Protein AF-A0AAV6B1T5-F1 (afdb_monomer)

Foldseek 3Di:
DDDDDPDDPVNVVVVVVVVVVVVPPDPPCVVPPPPPLVQWDQDPVGTDHPVQQWAEAEEDALDEDPVDPVPDPDDPDDPVVSCVVRVVVVVVCVVVRGRYYDHDHD

Mean predicted aligned error: 14.03 Å

Radius of gyration: 24.35 Å; Cα contacts (8 Å, |Δi|>4): 62; chains: 1; bounding box: 62×54×40 Å

Solvent-accessible surface area (backbone atoms only — not comparable to full-atom values): 7000 Å² total; per-residue (Å²): 142,81,86,80,81,83,77,49,72,68,57,54,54,54,56,53,55,61,61,54,64,78,62,64,85,56,70,67,73,66,79,55,71,72,70,77,61,78,83,45,42,81,49,101,93,46,75,39,57,63,84,71,41,61,48,57,48,81,75,41,68,88,72,84,71,90,80,39,80,92,69,54,89,61,86,88,66,59,68,65,61,50,46,68,64,46,48,61,56,56,50,51,39,44,76,72,61,36,63,40,69,34,76,62,68,130

pLDDT: mean 82.08, std 18.18, range [43.91, 98.44]

Structure (mmCIF, N/CA/C/O backbone):
data_AF-A0AAV6B1T5-F1
#
_entry.id   AF-A0AAV6B1T5-F1
#
loop_
_atom_site.group_PDB
_atom_site.id
_atom_site.type_symbol
_atom_site.label_atom_id
_atom_site.label_alt_id
_atom_site.label_comp_id
_atom_site.label_asym_id
_atom_site.label_entity_id
_atom_site.label_seq_id
_atom_site.pdbx_PDB_ins_code
_atom_site.Cartn_x
_atom_site.Cartn_y
_atom_site.Cartn_z
_atom_site.occupancy
_atom_site.B_iso_or_equiv
_atom_site.auth_seq_id
_atom_site.auth_comp_id
_atom_site.auth_asym_id
_atom_site.auth_atom_id
_atom_site.pdbx_PDB_model_num
ATOM 1 N N . MET A 1 1 ? 51.766 -35.353 10.716 1.00 43.91 1 MET A N 1
ATOM 2 C CA . MET A 1 1 ? 50.753 -35.164 11.784 1.00 43.91 1 MET A CA 1
ATOM 3 C C . MET A 1 1 ? 49.875 -34.019 11.291 1.00 43.91 1 MET A C 1
ATOM 5 O O . MET A 1 1 ? 50.424 -32.953 11.096 1.00 43.91 1 MET A O 1
ATOM 9 N N . SER A 1 2 ? 48.618 -34.143 10.872 1.00 48.31 2 SER A N 1
ATOM 10 C CA . SER A 1 2 ? 47.494 -35.018 11.212 1.00 48.31 2 SER A CA 1
ATOM 11 C C . SER A 1 2 ? 46.633 -35.214 9.946 1.00 48.31 2 SER A C 1
ATOM 13 O O . SER A 1 2 ? 46.392 -34.238 9.240 1.00 48.31 2 SER A O 1
ATOM 15 N N . ASN A 1 3 ? 46.190 -36.440 9.643 1.00 46.91 3 ASN A N 1
ATOM 16 C CA . ASN A 1 3 ? 45.178 -36.686 8.608 1.00 46.91 3 ASN A CA 1
ATOM 17 C C . ASN A 1 3 ? 43.801 -36.632 9.276 1.00 46.91 3 ASN A C 1
ATOM 19 O O . ASN A 1 3 ? 43.444 -37.539 10.028 1.00 46.91 3 ASN A O 1
ATOM 23 N N . SER A 1 4 ? 43.026 -35.582 9.008 1.00 59.22 4 SER A N 1
ATOM 24 C CA . SER A 1 4 ? 41.620 -35.529 9.408 1.00 59.22 4 SER A CA 1
ATOM 25 C C . SER A 1 4 ? 40.831 -36.632 8.685 1.00 59.22 4 SER A C 1
ATOM 27 O O . SER A 1 4 ? 40.978 -36.779 7.468 1.00 59.22 4 SER A O 1
ATOM 29 N N . PRO A 1 5 ? 39.985 -37.414 9.378 1.00 64.50 5 PRO A N 1
ATOM 30 C CA . PRO A 1 5 ? 39.177 -38.431 8.720 1.00 64.50 5 PRO A CA 1
ATOM 31 C C . PRO A 1 5 ? 38.118 -37.762 7.834 1.00 64.50 5 PRO A C 1
ATOM 33 O O . PRO A 1 5 ? 37.243 -37.046 8.321 1.00 64.50 5 PRO A O 1
ATOM 36 N N . MET A 1 6 ? 38.186 -38.004 6.521 1.00 67.75 6 MET A N 1
ATOM 37 C CA . MET A 1 6 ? 37.129 -37.628 5.579 1.00 67.75 6 MET A CA 1
ATOM 38 C C . MET A 1 6 ? 35.859 -38.422 5.900 1.00 67.75 6 MET A C 1
ATOM 40 O O . MET A 1 6 ? 35.728 -39.594 5.544 1.00 67.75 6 MET A O 1
ATOM 44 N N . ILE A 1 7 ? 34.900 -37.780 6.566 1.00 77.69 7 ILE A N 1
ATOM 45 C CA . ILE A 1 7 ? 33.559 -38.339 6.737 1.00 77.69 7 ILE A CA 1
ATOM 46 C C . ILE A 1 7 ? 32.876 -38.350 5.368 1.00 77.69 7 ILE A C 1
ATOM 48 O O . ILE A 1 7 ? 32.684 -37.309 4.740 1.00 77.69 7 ILE A O 1
ATOM 52 N N . SER A 1 8 ? 32.490 -39.535 4.893 1.00 79.44 8 SER A N 1
ATOM 53 C CA . SER A 1 8 ? 31.762 -39.650 3.629 1.00 79.44 8 SER A CA 1
ATOM 54 C C . SER A 1 8 ? 30.347 -39.072 3.761 1.00 79.44 8 SER A C 1
ATOM 56 O O . SER A 1 8 ? 29.684 -39.259 4.786 1.00 79.44 8 SER A O 1
ATOM 58 N N . ARG A 1 9 ? 29.836 -38.439 2.693 1.00 74.56 9 ARG A N 1
ATOM 59 C CA . ARG A 1 9 ? 28.446 -37.934 2.622 1.00 74.56 9 ARG A CA 1
ATOM 60 C C . ARG A 1 9 ? 27.417 -38.994 3.027 1.00 74.56 9 ARG A C 1
ATOM 62 O O . ARG A 1 9 ? 26.444 -38.691 3.707 1.00 74.56 9 ARG A O 1
ATOM 69 N N . ARG A 1 10 ? 27.658 -40.256 2.665 1.00 74.25 10 ARG A N 1
ATOM 70 C CA . ARG A 1 10 ? 26.794 -41.392 3.011 1.00 74.25 10 ARG A CA 1
ATOM 71 C C . ARG A 1 10 ? 26.765 -41.670 4.515 1.00 74.25 10 ARG A C 1
ATOM 73 O O . ARG A 1 10 ? 25.709 -41.992 5.052 1.00 74.25 10 ARG A O 1
ATOM 80 N N . THR A 1 11 ? 27.909 -41.547 5.184 1.00 76.56 11 THR A N 1
ATOM 81 C CA . THR A 1 11 ? 28.023 -41.717 6.638 1.00 76.56 11 THR A CA 1
ATOM 82 C C . THR A 1 11 ? 27.283 -40.597 7.356 1.00 76.56 11 THR A C 1
ATOM 84 O O . THR A 1 11 ? 26.482 -40.873 8.241 1.00 76.56 11 THR A O 1
ATOM 87 N N . PHE A 1 12 ? 27.466 -39.353 6.907 1.00 73.94 12 PHE A N 1
ATOM 88 C CA . PHE A 1 12 ? 26.759 -38.200 7.461 1.00 73.94 12 PHE A CA 1
ATOM 89 C C . PHE A 1 12 ? 25.236 -38.370 7.383 1.00 73.94 12 PHE A C 1
ATOM 91 O O . PHE A 1 12 ? 24.565 -38.247 8.406 1.00 73.94 12 PHE A O 1
ATOM 98 N N . LEU A 1 13 ? 24.709 -38.740 6.207 1.00 74.56 13 LEU A N 1
ATOM 99 C CA . LEU A 1 13 ? 23.270 -38.919 5.983 1.00 74.56 13 LEU A CA 1
ATOM 100 C C . LEU A 1 13 ? 22.661 -40.053 6.822 1.00 74.56 13 LEU A C 1
ATOM 102 O O . LEU A 1 13 ? 21.535 -39.920 7.297 1.00 74.56 13 LEU A O 1
ATOM 106 N N . ARG A 1 14 ? 23.387 -41.159 7.039 1.00 67.38 14 ARG A N 1
ATOM 107 C CA . ARG A 1 14 ? 22.918 -42.268 7.894 1.00 67.38 14 ARG A CA 1
ATOM 108 C C . ARG A 1 14 ? 22.890 -41.899 9.376 1.00 67.38 14 ARG A C 1
ATOM 110 O O . ARG A 1 14 ? 21.943 -42.248 10.072 1.00 67.38 14 ARG A O 1
ATOM 117 N N . THR A 1 15 ? 23.899 -41.179 9.857 1.00 64.94 15 THR A N 1
ATOM 118 C CA . THR A 1 15 ? 23.968 -40.792 11.272 1.00 64.94 15 THR A CA 1
ATOM 119 C C . THR A 1 15 ? 22.918 -39.734 11.621 1.00 64.94 15 THR A C 1
ATOM 121 O O . THR A 1 15 ? 22.289 -39.824 12.673 1.00 64.94 15 THR A O 1
ATOM 124 N N . THR A 1 16 ? 22.649 -38.774 10.726 1.00 60.16 16 THR A N 1
ATOM 125 C CA . THR A 1 16 ? 21.589 -37.769 10.951 1.00 60.16 16 THR A CA 1
ATOM 126 C C . THR A 1 16 ? 20.186 -38.371 10.910 1.00 60.16 16 THR A C 1
ATOM 128 O O . THR A 1 16 ? 19.337 -37.984 11.711 1.00 60.16 16 THR A O 1
ATOM 131 N N . SER A 1 17 ? 19.934 -39.356 10.044 1.00 59.19 17 SER A N 1
ATOM 132 C CA . SER A 1 17 ? 18.619 -40.011 9.969 1.00 59.19 17 SER A CA 1
ATOM 133 C C . SER A 1 17 ? 18.290 -40.864 11.204 1.00 59.19 17 SER A C 1
ATOM 135 O O . SER A 1 17 ? 17.125 -40.919 11.594 1.00 59.19 17 SER A O 1
ATOM 137 N N . MET A 1 18 ? 19.282 -41.447 11.891 1.00 56.50 18 MET A N 1
ATOM 138 C CA . MET A 1 18 ? 19.041 -42.167 13.154 1.00 56.50 18 MET A CA 1
ATOM 139 C C . MET A 1 18 ? 18.783 -41.238 14.355 1.00 56.50 18 MET A C 1
ATOM 141 O O . MET A 1 18 ? 17.984 -41.597 15.217 1.00 56.50 18 MET A O 1
ATOM 145 N N . MET A 1 19 ? 19.372 -40.033 14.410 1.00 54.00 19 MET A N 1
ATOM 146 C CA . MET A 1 19 ? 19.045 -39.054 15.468 1.00 54.00 19 MET A CA 1
ATOM 147 C C . MET A 1 19 ? 17.667 -38.404 15.287 1.00 54.00 19 MET A C 1
ATOM 149 O O . MET A 1 19 ? 17.028 -38.059 16.279 1.00 54.00 19 MET A O 1
ATOM 153 N N . ALA A 1 20 ? 17.177 -38.275 14.052 1.00 53.28 20 ALA A N 1
ATOM 154 C CA . ALA A 1 20 ? 15.841 -37.742 13.796 1.00 53.28 20 ALA A CA 1
ATOM 155 C C . ALA A 1 20 ? 14.725 -38.672 14.310 1.00 53.28 20 ALA A C 1
ATOM 157 O O . ALA A 1 20 ? 13.686 -38.184 14.740 1.00 53.28 20 ALA A O 1
ATOM 158 N N . GLY A 1 21 ? 14.948 -39.994 14.331 1.00 48.88 21 GLY A N 1
ATOM 159 C CA . GLY A 1 21 ? 13.952 -40.982 14.766 1.00 48.88 21 GLY A CA 1
ATOM 160 C C . GLY A 1 21 ? 13.596 -40.927 16.259 1.00 48.88 21 GLY A C 1
ATOM 161 O O . GLY A 1 21 ? 12.465 -41.232 16.626 1.00 48.88 21 GLY A O 1
ATOM 162 N N . ALA A 1 22 ? 14.515 -40.484 17.123 1.00 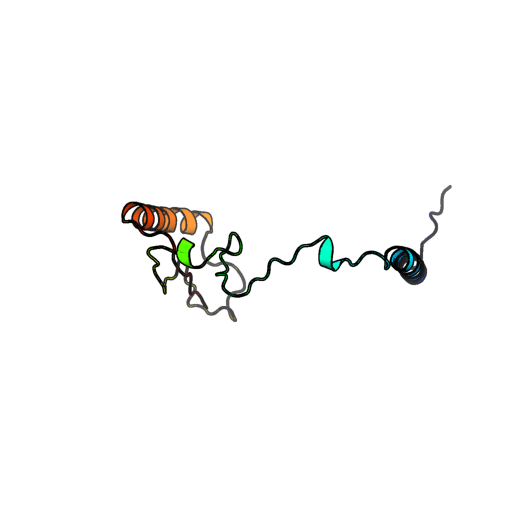49.62 22 ALA A N 1
ATOM 163 C CA . ALA A 1 22 ? 14.269 -40.380 18.567 1.00 49.62 22 ALA A CA 1
ATOM 164 C C . ALA A 1 22 ? 13.457 -39.129 18.967 1.00 49.62 22 ALA A C 1
ATOM 166 O O . ALA A 1 22 ? 12.942 -39.063 20.080 1.00 49.62 22 ALA A O 1
ATOM 167 N N . ALA A 1 23 ? 13.296 -38.157 18.062 1.00 48.94 23 ALA A N 1
ATOM 168 C CA . ALA A 1 23 ? 12.532 -36.927 18.295 1.00 48.94 23 ALA A CA 1
ATOM 169 C C . ALA A 1 23 ? 11.082 -36.982 17.759 1.00 48.94 23 ALA A C 1
ATOM 171 O O . ALA A 1 23 ? 10.380 -35.974 17.780 1.00 48.94 23 ALA A O 1
ATOM 172 N N . VAL A 1 24 ? 10.610 -38.143 17.283 1.00 51.59 24 VAL A N 1
ATOM 173 C CA . VAL A 1 24 ? 9.321 -38.286 16.564 1.00 51.59 24 VAL A CA 1
ATOM 174 C C . VAL A 1 24 ? 8.095 -38.407 17.489 1.00 51.59 24 VAL A C 1
ATOM 176 O O . VAL A 1 24 ? 6.964 -38.378 17.015 1.00 51.59 24 VAL A O 1
ATOM 179 N N . LEU A 1 25 ? 8.262 -38.490 18.814 1.00 52.91 25 LEU A N 1
ATOM 180 C CA . LEU A 1 25 ? 7.124 -38.661 19.738 1.00 52.91 25 LEU A CA 1
ATOM 181 C C . LEU A 1 25 ? 6.462 -37.359 20.219 1.00 52.91 25 LEU A C 1
ATOM 183 O O . LEU A 1 25 ? 5.417 -3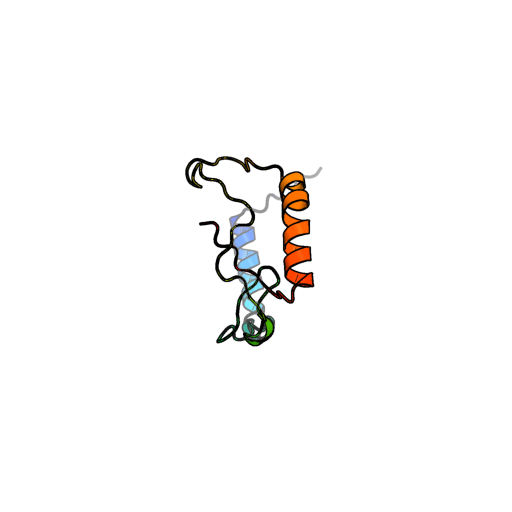7.417 20.865 1.00 52.91 25 LEU A O 1
ATOM 187 N N . ALA A 1 26 ? 7.003 -36.187 19.883 1.00 50.72 26 ALA A N 1
ATOM 188 C CA . ALA A 1 26 ? 6.280 -34.933 20.068 1.00 50.72 26 ALA A CA 1
ATOM 189 C C . ALA A 1 26 ? 5.514 -34.604 18.777 1.00 50.72 26 ALA A C 1
ATOM 191 O O . ALA A 1 26 ? 6.121 -34.616 17.703 1.00 50.72 26 ALA A O 1
ATOM 192 N N . PRO A 1 27 ? 4.211 -34.270 18.827 1.00 47.47 27 PRO A N 1
ATOM 193 C CA . PRO A 1 27 ? 3.523 -33.746 17.660 1.00 47.47 27 PRO A CA 1
ATOM 194 C C . PRO A 1 27 ? 4.143 -32.381 17.344 1.00 47.47 27 PRO A C 1
ATOM 196 O O . PRO A 1 27 ? 3.783 -31.365 17.937 1.00 47.47 27 PRO A O 1
ATOM 199 N N . VAL A 1 28 ? 5.098 -32.360 16.413 1.00 52.16 28 VAL A N 1
ATOM 200 C CA . VAL A 1 28 ? 5.807 -31.153 15.951 1.00 52.16 28 VAL A CA 1
ATOM 201 C C . VAL A 1 28 ? 4.817 -30.063 15.513 1.00 52.16 28 VAL A C 1
ATOM 203 O O . VAL A 1 28 ? 5.089 -28.877 15.673 1.00 52.16 28 VAL A O 1
ATOM 206 N N . GLY A 1 29 ? 3.614 -30.456 15.079 1.00 48.56 29 GLY A N 1
ATOM 207 C CA . GLY A 1 29 ? 2.522 -29.546 14.728 1.00 48.56 29 GLY A CA 1
ATOM 208 C C . GLY A 1 29 ? 1.941 -28.702 15.874 1.00 48.56 29 GLY A C 1
ATOM 209 O O . GLY A 1 29 ? 1.136 -27.823 15.595 1.00 48.56 29 GLY A O 1
ATOM 210 N N . ARG A 1 30 ? 2.311 -28.934 17.146 1.00 46.81 30 ARG A N 1
ATOM 211 C CA . ARG A 1 30 ? 1.902 -28.079 18.286 1.00 46.81 30 ARG A CA 1
ATOM 212 C C . ARG A 1 30 ? 2.968 -27.092 18.762 1.00 46.81 30 ARG A C 1
ATOM 214 O O . ARG A 1 30 ? 2.621 -26.165 19.483 1.00 46.81 30 ARG A O 1
ATOM 221 N N . LEU A 1 31 ? 4.237 -27.281 18.397 1.00 47.12 31 LEU A N 1
ATOM 222 C CA . LEU A 1 31 ? 5.320 -26.355 18.770 1.00 47.12 31 LEU A CA 1
ATOM 223 C C . LEU A 1 31 ? 5.349 -25.115 17.874 1.00 47.12 31 LEU A C 1
ATOM 225 O O . LEU A 1 31 ? 5.712 -24.034 18.323 1.00 47.12 31 LEU A O 1
ATOM 229 N N . PHE A 1 32 ? 4.894 -25.265 16.635 1.00 52.28 32 PHE A N 1
ATOM 230 C CA . PHE A 1 32 ? 4.620 -24.168 15.724 1.00 52.28 32 PHE A CA 1
ATOM 231 C C . PHE A 1 32 ? 3.112 -24.127 15.551 1.00 52.28 32 PHE A C 1
ATOM 233 O O . PHE A 1 32 ? 2.565 -24.839 14.712 1.00 52.28 32 PHE A O 1
ATOM 240 N N . GLY A 1 33 ? 2.432 -23.374 16.416 1.00 50.44 33 GLY A N 1
ATOM 241 C CA . GLY A 1 33 ? 1.017 -23.084 16.241 1.00 50.44 33 GLY A CA 1
ATOM 242 C C . GLY A 1 33 ? 0.833 -22.425 14.882 1.00 50.44 33 GLY A C 1
ATOM 243 O O . GLY A 1 33 ? 1.078 -21.234 14.731 1.00 50.44 33 GLY A O 1
ATOM 244 N N . ALA A 1 34 ? 0.463 -23.212 13.876 1.00 58.78 34 ALA A N 1
ATOM 245 C CA . ALA A 1 34 ? -0.098 -22.671 12.660 1.00 58.78 34 ALA A CA 1
ATOM 246 C C . ALA A 1 34 ? -1.436 -22.066 13.080 1.00 58.78 34 ALA A C 1
ATOM 248 O O . ALA A 1 34 ? -2.425 -22.787 13.234 1.00 58.78 34 ALA A O 1
ATOM 249 N N . ASP A 1 35 ? -1.442 -20.762 13.365 1.00 65.38 35 ASP A N 1
ATOM 250 C CA . ASP A 1 35 ? -2.685 -20.023 13.514 1.00 65.38 35 ASP A CA 1
ATOM 251 C C . ASP A 1 35 ? -3.563 -20.376 12.315 1.00 65.38 35 ASP A C 1
ATOM 253 O O . ASP A 1 35 ? -3.110 -20.339 11.167 1.00 65.38 35 ASP A O 1
ATOM 257 N N . LYS A 1 36 ? -4.813 -20.776 12.576 1.00 75.25 36 LYS A N 1
ATOM 258 C CA . LYS A 1 36 ? -5.784 -20.997 11.506 1.00 75.25 36 LYS A CA 1
ATOM 259 C C . LYS A 1 36 ? -5.889 -19.695 10.714 1.00 75.25 36 LYS A C 1
ATOM 261 O O . LYS A 1 36 ? -6.420 -18.705 11.213 1.00 75.25 36 LYS A O 1
ATOM 266 N N . LEU A 1 37 ? -5.357 -19.707 9.494 1.00 85.75 37 LEU A N 1
ATOM 267 C CA . LEU A 1 37 ? -5.393 -18.568 8.575 1.00 85.75 37 LEU A CA 1
ATOM 268 C C . LEU A 1 37 ? -6.797 -18.345 7.989 1.00 85.75 37 LEU A C 1
ATOM 270 O O . LEU A 1 37 ? -7.023 -17.341 7.317 1.00 85.75 37 LEU A O 1
ATOM 274 N N . ASP A 1 38 ? -7.739 -19.254 8.258 1.00 90.38 38 ASP A N 1
ATOM 275 C CA . ASP A 1 38 ? -9.133 -19.154 7.834 1.00 90.38 38 ASP A CA 1
ATOM 276 C C . ASP A 1 38 ? -9.735 -17.801 8.246 1.00 90.38 38 ASP A C 1
ATOM 278 O O . ASP A 1 38 ? -9.781 -17.442 9.425 1.00 90.38 38 ASP A O 1
ATOM 282 N N . GLY A 1 39 ? -10.193 -17.033 7.254 1.00 92.94 39 GLY A N 1
ATOM 283 C CA . GLY A 1 39 ? -10.802 -15.718 7.467 1.00 92.94 39 GLY A CA 1
ATOM 284 C C . GLY A 1 39 ? -9.826 -14.602 7.857 1.00 92.94 39 GLY A C 1
ATOM 285 O O . GLY A 1 39 ? -10.279 -13.547 8.294 1.00 92.94 39 GLY A O 1
ATOM 286 N N . LYS A 1 40 ? -8.507 -14.799 7.725 1.00 96.12 40 LYS A N 1
ATOM 287 C CA . LYS A 1 40 ? -7.488 -13.748 7.894 1.00 96.12 40 LYS A CA 1
ATOM 288 C C . LYS A 1 40 ? -7.082 -13.152 6.549 1.00 96.12 40 LYS A C 1
ATOM 290 O O . LYS A 1 40 ? -7.213 -13.782 5.504 1.00 96.12 40 LYS A O 1
ATOM 295 N N . ILE A 1 41 ? -6.540 -11.940 6.597 1.00 97.25 41 ILE A N 1
ATOM 296 C CA . ILE A 1 41 ? -5.980 -11.245 5.435 1.00 97.25 41 ILE A CA 1
ATOM 297 C C . ILE A 1 41 ? -4.470 -11.214 5.596 1.00 97.25 41 ILE A C 1
ATOM 299 O O . ILE A 1 41 ? -3.967 -10.771 6.626 1.00 97.25 41 ILE A O 1
ATOM 303 N N . MET A 1 42 ? -3.741 -11.726 4.608 1.00 97.25 42 MET A N 1
ATOM 304 C CA . MET A 1 42 ? -2.283 -11.741 4.650 1.00 97.25 42 MET A CA 1
ATOM 305 C C . MET A 1 42 ? -1.727 -10.384 4.218 1.00 97.25 42 MET A C 1
ATOM 307 O O . MET A 1 42 ? -2.080 -9.877 3.157 1.00 97.25 42 MET A O 1
ATOM 311 N N . THR A 1 43 ? -0.837 -9.816 5.027 1.00 97.62 43 THR A N 1
ATOM 312 C CA . THR A 1 43 ? -0.068 -8.609 4.694 1.00 97.62 43 THR A CA 1
ATOM 313 C C . THR A 1 43 ? 1.422 -8.936 4.655 1.00 97.62 43 THR A C 1
ATOM 315 O O . THR A 1 43 ? 1.844 -9.999 5.112 1.00 97.62 43 THR A O 1
ATOM 318 N N . VAL A 1 44 ? 2.252 -7.997 4.196 1.00 96.25 44 VAL A N 1
ATOM 319 C CA . VAL A 1 44 ? 3.720 -8.139 4.245 1.00 96.25 44 VAL A CA 1
ATOM 320 C C . VAL A 1 44 ? 4.281 -8.242 5.673 1.00 96.25 44 VAL A C 1
ATOM 322 O O . VAL A 1 44 ? 5.407 -8.694 5.853 1.00 96.25 44 VAL A O 1
ATOM 325 N N . LEU A 1 45 ? 3.501 -7.854 6.691 1.00 96.94 45 LEU A N 1
ATOM 326 C CA . LEU A 1 45 ? 3.849 -7.979 8.112 1.00 96.94 45 LEU A CA 1
ATOM 327 C C . LEU A 1 45 ? 3.179 -9.192 8.788 1.00 96.94 45 LEU A C 1
ATOM 329 O O . LEU A 1 45 ? 3.278 -9.343 10.004 1.00 96.94 45 LEU A O 1
ATOM 333 N N . GLY A 1 46 ? 2.501 -10.051 8.020 1.00 96.31 46 GLY A N 1
ATOM 334 C CA . GLY A 1 46 ? 1.788 -11.229 8.515 1.00 96.31 46 GLY A CA 1
ATOM 335 C C . GLY A 1 46 ? 0.257 -11.105 8.470 1.00 96.31 46 GLY A C 1
ATOM 336 O O . GLY A 1 46 ? -0.282 -10.125 7.939 1.00 96.31 46 GLY A O 1
ATOM 337 N N . PRO A 1 47 ? -0.463 -12.121 8.980 1.00 96.56 47 PRO A N 1
ATOM 338 C CA . PRO A 1 47 ? -1.917 -12.175 8.919 1.00 96.56 47 PRO A CA 1
ATOM 339 C C . PRO A 1 47 ? -2.569 -11.176 9.881 1.00 96.56 47 PRO A C 1
ATOM 341 O O . PRO A 1 47 ? -2.191 -11.061 11.045 1.00 96.56 47 PRO A O 1
ATOM 344 N N . ILE A 1 48 ? -3.621 -10.510 9.413 1.00 96.75 48 ILE A N 1
ATOM 345 C CA . ILE A 1 48 ? -4.474 -9.620 10.206 1.00 96.75 48 ILE A CA 1
ATOM 346 C C . ILE A 1 48 ? -5.927 -10.104 10.176 1.00 96.75 48 ILE A C 1
ATOM 348 O O . ILE A 1 48 ? -6.338 -10.856 9.290 1.00 96.75 48 ILE A O 1
ATOM 352 N N . ALA A 1 49 ? -6.724 -9.695 11.163 1.00 96.44 49 ALA A N 1
ATOM 353 C CA . ALA A 1 49 ? -8.173 -9.881 11.099 1.00 96.44 49 ALA A CA 1
ATOM 354 C C . ALA A 1 49 ? -8.790 -8.926 10.046 1.00 96.44 49 ALA A C 1
ATOM 356 O O . ALA A 1 49 ? -8.248 -7.836 9.856 1.00 96.44 49 ALA A O 1
ATOM 357 N N . PRO A 1 50 ? -9.888 -9.292 9.354 1.00 96.56 50 PRO A N 1
ATOM 358 C CA . PRO A 1 50 ? -10.448 -8.473 8.272 1.00 96.56 50 PRO A CA 1
ATOM 359 C C . PRO A 1 50 ? -10.847 -7.050 8.679 1.00 96.56 50 PRO A C 1
ATOM 361 O O . PRO A 1 50 ? -10.666 -6.112 7.910 1.00 96.56 50 PRO A O 1
ATOM 364 N N . ASP A 1 51 ? -11.319 -6.861 9.911 1.00 96.69 51 ASP A N 1
ATOM 365 C CA . ASP A 1 51 ? -11.668 -5.557 10.489 1.00 96.69 51 ASP A CA 1
ATOM 366 C C . ASP A 1 51 ? -10.458 -4.617 10.648 1.00 96.69 51 ASP A C 1
ATOM 368 O O . ASP A 1 51 ? -10.626 -3.407 10.789 1.00 96.69 51 ASP A O 1
ATOM 372 N N . LYS A 1 52 ? -9.228 -5.147 10.583 1.00 97.50 52 LYS A N 1
ATOM 373 C CA . LYS A 1 52 ? -7.987 -4.361 10.643 1.00 97.50 52 LYS A CA 1
ATOM 374 C C . LYS A 1 52 ? -7.576 -3.736 9.311 1.00 97.50 52 LYS A C 1
ATOM 376 O O . LYS A 1 52 ? -6.669 -2.907 9.323 1.00 97.50 52 LYS A O 1
ATOM 381 N N . LEU A 1 53 ? -8.216 -4.085 8.190 1.00 97.00 53 LEU A N 1
ATOM 382 C CA . LEU A 1 53 ? -7.934 -3.445 6.898 1.00 97.00 53 LEU A CA 1
ATOM 383 C C . LEU A 1 53 ? -8.267 -1.948 6.898 1.00 97.00 53 LEU A C 1
ATOM 385 O O . LEU A 1 53 ? -7.525 -1.168 6.304 1.00 97.00 53 LEU A O 1
ATOM 389 N N . GLY A 1 54 ? -9.361 -1.553 7.562 1.00 97.25 54 GLY A N 1
ATOM 390 C CA . GLY A 1 54 ? -9.867 -0.177 7.563 1.00 97.25 54 GLY A CA 1
ATOM 391 C C . GLY A 1 54 ? -10.190 0.354 6.158 1.00 97.25 54 GLY A C 1
ATOM 392 O O . GLY A 1 54 ? -10.492 -0.411 5.240 1.00 97.25 54 GLY A O 1
ATOM 393 N N . ILE A 1 55 ? -10.127 1.679 5.978 1.00 98.00 55 ILE A N 1
ATOM 394 C CA . ILE A 1 55 ? -10.241 2.299 4.648 1.00 98.00 55 ILE A CA 1
ATOM 395 C C . ILE A 1 55 ? -9.054 1.829 3.803 1.00 98.00 55 ILE A C 1
ATOM 397 O O . ILE A 1 55 ? -7.897 2.065 4.160 1.00 98.00 55 ILE A O 1
ATOM 401 N N . THR A 1 56 ? -9.360 1.145 2.702 1.00 9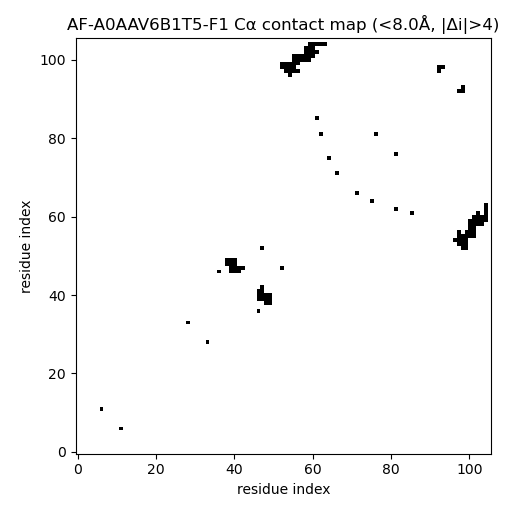8.31 56 THR A N 1
ATOM 402 C CA . THR A 1 56 ? -8.386 0.405 1.896 1.00 98.31 56 THR A CA 1
ATOM 403 C C . THR A 1 56 ? -8.407 0.890 0.453 1.00 98.31 56 THR A C 1
ATOM 405 O O . THR A 1 56 ? -9.471 0.912 -0.165 1.00 98.31 56 THR A O 1
ATOM 408 N N . LEU A 1 57 ? -7.240 1.214 -0.108 1.00 98.19 57 LEU A N 1
ATOM 409 C CA . LEU A 1 57 ? -7.085 1.333 -1.560 1.00 98.19 57 LEU A CA 1
ATOM 410 C C . LEU A 1 57 ? -6.886 -0.067 -2.150 1.00 98.19 57 LEU A C 1
ATOM 412 O O . LEU A 1 57 ? -5.871 -0.716 -1.909 1.00 98.19 57 LEU A O 1
ATOM 416 N N . THR A 1 58 ? -7.884 -0.578 -2.864 1.00 97.94 58 THR A N 1
ATOM 417 C CA . THR A 1 58 ? -7.954 -2.006 -3.217 1.00 97.94 58 THR A CA 1
ATOM 418 C C . THR A 1 58 ? -7.124 -2.407 -4.436 1.00 97.94 58 THR A C 1
ATOM 420 O O . THR A 1 58 ? -7.022 -3.600 -4.707 1.00 97.94 58 THR A O 1
ATOM 423 N N . HIS A 1 59 ? -6.584 -1.451 -5.197 1.00 97.94 59 HIS A N 1
ATOM 424 C CA . HIS A 1 59 ? -5.784 -1.729 -6.388 1.00 97.94 59 HIS A CA 1
ATOM 425 C C . HIS A 1 59 ? -4.814 -0.581 -6.664 1.00 97.94 59 HIS A C 1
ATOM 427 O O . HIS A 1 59 ? -5.186 0.407 -7.288 1.00 97.94 59 HIS A O 1
ATOM 433 N N . GLU A 1 60 ? -3.574 -0.721 -6.212 1.00 97.00 60 GLU A N 1
ATOM 434 C CA . GLU A 1 60 ? -2.528 0.280 -6.407 1.00 97.00 60 GLU A CA 1
ATOM 435 C C . GLU A 1 60 ? -1.232 -0.390 -6.858 1.00 97.00 60 GLU A C 1
ATOM 437 O O . GLU A 1 60 ? -1.024 -1.587 -6.655 1.00 97.00 60 GLU A O 1
ATOM 442 N N . HIS A 1 61 ? -0.325 0.397 -7.425 1.00 94.81 61 HIS A N 1
ATOM 443 C CA . HIS A 1 61 ? 1.016 -0.066 -7.760 1.00 94.81 61 HIS A CA 1
ATOM 444 C C . HIS A 1 61 ? 2.049 0.882 -7.163 1.00 94.81 61 HIS A C 1
ATOM 446 O O . HIS A 1 61 ? 2.051 2.075 -7.469 1.00 94.81 61 HIS A O 1
ATOM 452 N N . GLY A 1 62 ? 2.925 0.357 -6.303 1.00 92.25 62 GLY A N 1
ATOM 453 C CA . GLY A 1 62 ? 3.964 1.167 -5.662 1.00 92.25 62 GLY A CA 1
ATOM 454 C C . GLY A 1 62 ? 5.138 1.427 -6.601 1.00 92.25 62 GLY A C 1
ATOM 455 O O . GLY A 1 62 ? 5.629 2.548 -6.706 1.00 92.25 62 GLY A O 1
ATOM 456 N N . VAL A 1 63 ? 5.567 0.383 -7.309 1.00 90.62 63 VAL A N 1
ATOM 457 C CA . VAL A 1 63 ? 6.640 0.431 -8.305 1.00 90.62 63 VAL A CA 1
ATOM 458 C C . VAL A 1 63 ? 6.228 -0.457 -9.467 1.00 90.62 63 VAL A C 1
ATOM 460 O O . VAL A 1 63 ? 6.019 -1.648 -9.272 1.00 90.62 63 VAL A O 1
ATOM 463 N N . VAL A 1 64 ? 6.165 0.096 -10.679 1.00 89.00 64 VAL A N 1
ATOM 464 C CA . VAL A 1 64 ? 5.849 -0.686 -11.881 1.00 89.00 64 VAL A CA 1
ATOM 465 C C . VAL A 1 64 ? 7.055 -0.782 -12.797 1.00 89.00 64 VAL A C 1
ATOM 467 O O . VAL A 1 64 ? 7.766 0.192 -13.056 1.00 89.00 64 VAL A O 1
ATOM 470 N N . ASP A 1 65 ? 7.263 -1.981 -13.326 1.00 87.81 65 ASP A N 1
ATOM 471 C CA . ASP A 1 65 ? 8.218 -2.265 -14.380 1.00 87.81 65 ASP A CA 1
ATOM 472 C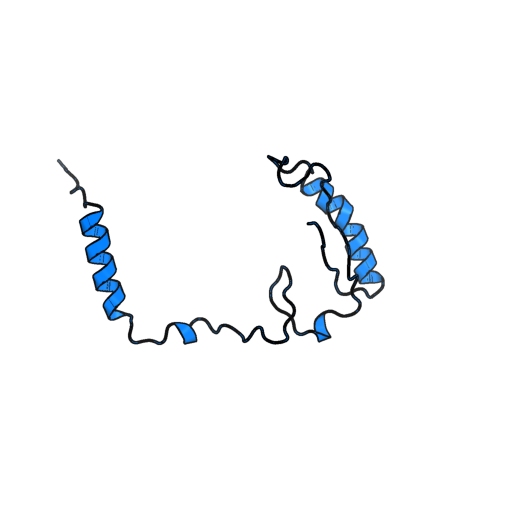 C . ASP A 1 65 ? 7.475 -2.854 -15.595 1.00 87.81 65 ASP A C 1
ATOM 474 O O . ASP A 1 65 ? 7.096 -4.021 -15.612 1.00 87.81 65 ASP A O 1
ATOM 478 N N . PHE A 1 66 ? 7.296 -2.047 -16.646 1.00 86.38 66 PHE A N 1
ATOM 479 C CA . PHE A 1 66 ? 6.615 -2.479 -17.876 1.00 86.38 66 PHE A CA 1
ATOM 480 C C . PHE A 1 66 ? 7.490 -3.292 -18.847 1.00 86.38 66 PHE A C 1
ATOM 482 O O . PHE A 1 66 ? 7.027 -3.647 -19.930 1.00 86.38 66 PHE A O 1
ATOM 489 N N . LEU A 1 67 ? 8.757 -3.578 -18.519 1.00 87.62 67 LEU A N 1
ATOM 490 C CA . LEU A 1 67 ? 9.609 -4.419 -19.370 1.00 87.62 67 LEU A CA 1
ATOM 491 C C . LEU A 1 67 ? 9.130 -5.877 -19.376 1.00 87.62 67 LEU A C 1
ATOM 493 O O . LEU A 1 67 ? 9.383 -6.579 -20.355 1.00 87.62 67 LEU A O 1
ATOM 497 N N . GLY A 1 68 ? 8.429 -6.291 -18.317 1.00 83.25 68 GLY A N 1
ATOM 498 C CA . GLY A 1 68 ? 7.994 -7.664 -18.089 1.00 83.25 68 GLY A CA 1
ATOM 499 C C . GLY A 1 68 ? 8.986 -8.435 -17.218 1.00 83.25 68 GLY A C 1
ATOM 500 O O . GLY A 1 68 ? 10.209 -8.336 -17.389 1.00 83.25 68 GLY A O 1
ATOM 501 N N . ALA A 1 69 ? 8.458 -9.210 -16.268 1.00 82.44 69 ALA A N 1
ATOM 502 C CA . ALA A 1 69 ? 9.255 -10.006 -15.335 1.00 82.44 69 ALA A CA 1
ATOM 503 C C . ALA A 1 69 ? 10.129 -11.051 -16.053 1.00 82.44 69 ALA A C 1
ATOM 505 O O . ALA A 1 69 ? 11.205 -11.399 -15.575 1.00 82.44 69 ALA A O 1
ATOM 506 N N . GLU A 1 70 ? 9.717 -11.506 -17.237 1.00 86.31 70 GLU A N 1
ATOM 507 C CA . GLU A 1 70 ? 10.446 -12.470 -18.059 1.00 86.31 70 GLU A CA 1
ATOM 508 C C . GLU A 1 70 ? 11.708 -11.888 -18.715 1.00 86.31 70 GLU A C 1
ATOM 510 O O . GLU A 1 70 ? 12.633 -12.627 -19.057 1.00 86.31 70 GLU A O 1
ATOM 515 N N . LYS A 1 71 ? 11.762 -10.562 -18.887 1.00 86.69 71 LYS A N 1
ATOM 516 C CA . LYS A 1 71 ? 12.894 -9.851 -19.507 1.00 86.69 71 LYS A CA 1
ATOM 517 C C . LYS A 1 71 ? 13.775 -9.143 -18.488 1.00 86.69 71 LYS A C 1
ATOM 519 O O . LYS A 1 71 ? 14.937 -8.849 -18.785 1.00 86.69 71 LYS A O 1
ATOM 524 N N . SER A 1 72 ? 13.242 -8.861 -17.304 1.00 84.81 72 SER A N 1
ATOM 525 C CA . SER A 1 72 ? 13.976 -8.178 -16.249 1.00 84.81 72 SER A CA 1
ATOM 526 C C . SER A 1 72 ? 14.998 -9.115 -15.598 1.00 84.81 72 SER A C 1
ATOM 528 O O . SER A 1 72 ? 14.650 -10.088 -14.938 1.00 84.81 72 SER A O 1
ATOM 530 N N . LYS A 1 73 ? 16.292 -8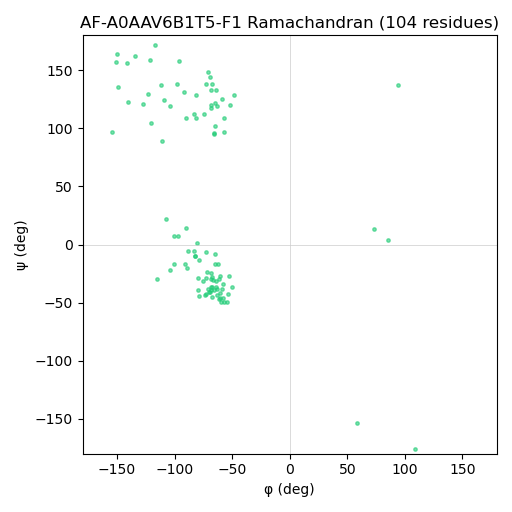.834 -15.796 1.0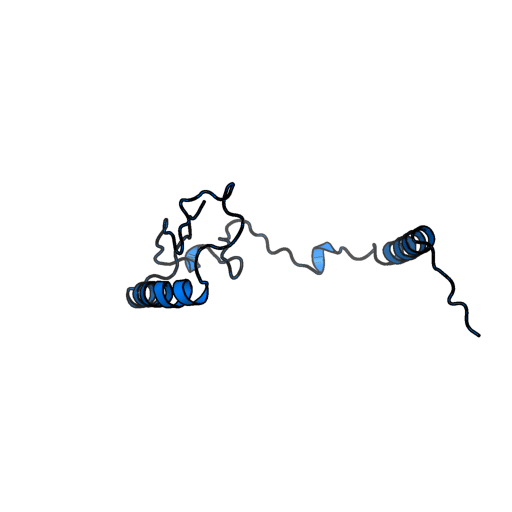0 83.31 73 LYS A N 1
ATOM 531 C CA . LYS A 1 73 ? 17.393 -9.584 -15.155 1.00 83.31 73 LYS A CA 1
ATOM 532 C C . LYS A 1 73 ? 17.794 -9.005 -13.800 1.00 83.31 73 LYS A C 1
ATOM 534 O O . LYS A 1 73 ? 18.452 -9.677 -13.011 1.00 83.31 73 LYS A O 1
ATOM 539 N N . THR A 1 74 ? 17.452 -7.745 -13.564 1.00 83.75 74 THR A N 1
ATOM 540 C CA . THR A 1 74 ? 17.857 -6.961 -12.399 1.00 83.75 74 THR A CA 1
ATOM 541 C C . THR A 1 74 ? 16.788 -5.927 -12.092 1.00 83.75 74 THR A C 1
ATOM 543 O O . THR A 1 74 ? 16.065 -5.494 -12.986 1.00 83.75 74 THR A O 1
ATOM 546 N N . LEU A 1 75 ? 16.741 -5.465 -10.843 1.00 82.06 75 LEU A N 1
ATOM 547 C CA . LEU A 1 75 ? 15.922 -4.312 -10.487 1.00 82.06 75 LEU A CA 1
ATOM 548 C C . LEU A 1 75 ? 16.374 -3.100 -11.320 1.00 82.06 75 LEU A C 1
ATOM 550 O O . LEU A 1 75 ? 17.565 -2.788 -11.343 1.00 82.06 75 LEU A O 1
ATOM 554 N N . ARG A 1 76 ? 15.443 -2.466 -12.040 1.00 86.19 76 ARG A N 1
ATOM 555 C CA . ARG A 1 76 ? 15.731 -1.287 -12.879 1.00 86.19 76 ARG A CA 1
ATOM 556 C C . ARG A 1 76 ? 15.552 0.034 -12.136 1.00 86.19 76 ARG A C 1
ATOM 558 O O . ARG A 1 76 ? 16.059 1.051 -12.589 1.00 86.19 76 ARG A O 1
ATOM 565 N N . HIS A 1 77 ? 14.849 -0.012 -11.010 1.00 86.94 77 HIS A N 1
ATOM 566 C CA . HIS A 1 77 ? 14.608 1.129 -10.138 1.00 86.94 77 HIS A CA 1
ATOM 567 C C . HIS A 1 77 ? 15.599 1.112 -8.983 1.00 86.94 77 HIS A C 1
ATOM 569 O O . HIS A 1 77 ? 15.853 0.050 -8.403 1.00 86.94 77 HIS A O 1
ATOM 575 N N . ASP A 1 78 ? 16.137 2.277 -8.634 1.00 92.44 78 ASP A N 1
ATOM 576 C CA . ASP A 1 78 ? 16.880 2.423 -7.390 1.00 92.44 78 ASP A CA 1
ATOM 577 C C . ASP A 1 78 ? 15.918 2.287 -6.200 1.00 92.44 78 ASP A C 1
ATOM 579 O O . ASP A 1 78 ? 14.818 2.844 -6.184 1.00 92.44 78 ASP A O 1
ATOM 583 N N . ARG A 1 79 ? 16.314 1.486 -5.208 1.00 91.69 79 ARG A N 1
ATOM 584 C CA . ARG A 1 79 ? 15.442 1.162 -4.071 1.00 91.69 79 ARG A CA 1
ATOM 585 C C . ARG A 1 79 ? 15.197 2.366 -3.174 1.00 91.69 79 ARG A C 1
ATOM 587 O O . ARG A 1 79 ? 14.086 2.518 -2.670 1.00 91.69 79 ARG A O 1
ATOM 594 N N . GLU A 1 80 ? 16.227 3.175 -2.954 1.00 95.50 80 GLU A N 1
ATOM 595 C CA . GLU A 1 80 ? 16.140 4.335 -2.076 1.00 95.50 80 GLU A CA 1
ATOM 596 C C . GLU A 1 80 ? 15.343 5.446 -2.760 1.00 95.50 80 GLU A C 1
ATOM 598 O O . GLU A 1 80 ? 14.433 6.010 -2.158 1.00 95.50 80 GLU A O 1
ATOM 603 N N . GLU A 1 81 ? 15.592 5.690 -4.048 1.00 95.75 81 GLU A N 1
ATOM 604 C CA . GLU A 1 81 ? 14.818 6.639 -4.852 1.00 95.75 81 GLU A CA 1
ATOM 605 C C . GLU A 1 81 ? 13.326 6.276 -4.879 1.00 95.75 81 GLU A C 1
ATOM 607 O O . GLU A 1 81 ? 12.469 7.135 -4.639 1.00 95.75 81 GLU A O 1
ATOM 612 N N . ALA A 1 82 ? 13.002 4.997 -5.102 1.00 94.56 82 ALA A N 1
ATOM 613 C CA . ALA A 1 82 ? 11.624 4.520 -5.065 1.00 94.56 82 ALA A CA 1
ATOM 614 C C . ALA A 1 82 ? 10.997 4.737 -3.680 1.00 94.56 82 ALA A C 1
ATOM 616 O O . ALA A 1 82 ? 9.890 5.268 -3.574 1.00 94.56 82 ALA A O 1
ATOM 617 N N . PHE A 1 83 ? 11.712 4.389 -2.608 1.00 95.69 83 PHE A N 1
ATOM 618 C CA . PHE A 1 83 ? 11.232 4.574 -1.240 1.00 95.69 83 PHE A CA 1
ATOM 619 C C . PHE A 1 83 ? 10.935 6.046 -0.920 1.00 95.69 83 PHE A C 1
ATOM 621 O O . PHE A 1 83 ? 9.838 6.363 -0.448 1.00 95.69 83 PHE A O 1
ATOM 628 N N . GLN A 1 84 ? 11.872 6.949 -1.219 1.00 97.75 84 GLN A N 1
ATOM 629 C CA . GLN A 1 84 ? 11.715 8.386 -0.974 1.00 97.75 84 GLN A CA 1
ATOM 630 C C . GLN A 1 84 ? 10.585 8.997 -1.810 1.00 97.75 84 GLN A C 1
ATOM 632 O O . GLN A 1 84 ? 9.900 9.909 -1.346 1.00 97.75 84 GLN A O 1
ATOM 637 N N . THR A 1 85 ? 10.342 8.461 -3.007 1.00 96.75 85 THR A N 1
ATOM 638 C CA . THR A 1 85 ? 9.240 8.887 -3.877 1.00 96.75 85 THR A CA 1
ATOM 639 C C . THR A 1 85 ? 7.878 8.419 -3.362 1.00 96.75 85 THR A C 1
ATOM 641 O O . THR A 1 85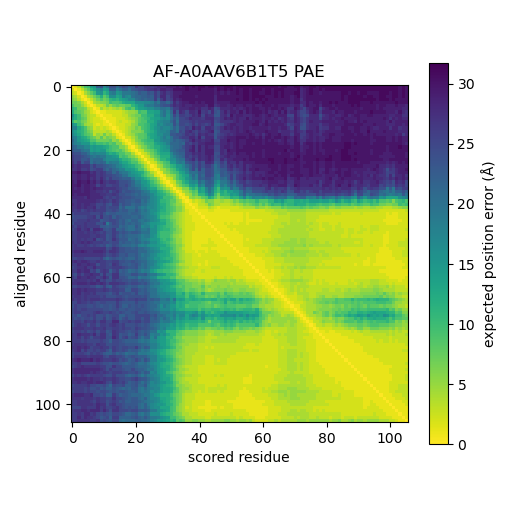 ? 6.922 9.192 -3.367 1.00 96.75 85 THR A O 1
ATOM 644 N N . ILE A 1 86 ? 7.766 7.173 -2.894 1.00 96.88 86 ILE A N 1
ATOM 645 C CA . ILE A 1 86 ? 6.489 6.551 -2.496 1.00 96.88 86 ILE A CA 1
ATOM 646 C C . ILE A 1 86 ? 6.047 6.994 -1.097 1.00 96.88 86 ILE A C 1
ATOM 648 O O . ILE A 1 86 ? 4.857 7.229 -0.859 1.00 96.88 86 ILE A O 1
ATOM 652 N N . LEU A 1 87 ? 6.987 7.121 -0.154 1.00 97.56 87 LEU A N 1
ATOM 653 C CA . LEU A 1 87 ? 6.684 7.360 1.259 1.00 97.56 87 LEU A CA 1
ATOM 654 C C . LEU A 1 87 ? 5.769 8.579 1.513 1.00 97.56 87 LEU A C 1
ATOM 656 O O . LEU A 1 87 ? 4.856 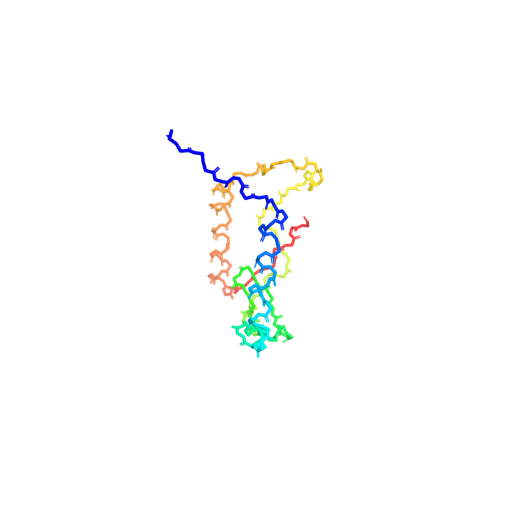8.449 2.335 1.00 97.56 87 LEU A O 1
ATOM 660 N N . PRO A 1 88 ? 5.937 9.741 0.849 1.00 98.38 88 PRO A N 1
ATOM 661 C CA . PRO A 1 88 ? 5.038 10.880 1.026 1.00 98.38 88 PRO A CA 1
ATOM 662 C C . PRO A 1 88 ? 3.573 10.566 0.689 1.00 98.38 88 PRO A C 1
ATOM 664 O O . PRO A 1 88 ? 2.675 11.003 1.410 1.00 98.38 88 PRO A O 1
ATOM 667 N N . TYR A 1 89 ? 3.311 9.766 -0.349 1.00 97.88 89 TYR A N 1
ATOM 668 C CA . TYR A 1 89 ? 1.949 9.382 -0.735 1.00 97.88 89 TYR A CA 1
ATOM 669 C C . TYR A 1 89 ? 1.309 8.444 0.290 1.00 97.88 89 TYR A C 1
ATOM 671 O O . TYR A 1 89 ? 0.150 8.635 0.653 1.00 97.88 89 TYR A O 1
ATOM 679 N N . LEU A 1 90 ? 2.071 7.485 0.826 1.00 97.31 90 LEU A N 1
ATOM 680 C CA . LEU A 1 90 ? 1.581 6.588 1.880 1.00 97.31 90 LEU A CA 1
ATOM 681 C C . LEU A 1 90 ? 1.327 7.329 3.200 1.00 97.31 90 LEU A C 1
ATOM 683 O O . LEU A 1 90 ? 0.352 7.042 3.897 1.00 97.31 90 LEU A O 1
ATOM 687 N N . LYS A 1 91 ? 2.164 8.320 3.537 1.00 98.19 91 LYS A N 1
ATOM 688 C CA . LYS A 1 91 ? 1.914 9.221 4.674 1.00 98.19 91 LYS A CA 1
ATOM 689 C C . LYS A 1 91 ? 0.621 10.006 4.473 1.00 98.19 91 LYS A C 1
ATOM 691 O O . LYS A 1 91 ? -0.223 9.999 5.365 1.00 98.19 91 LYS A O 1
ATOM 696 N N . ARG A 1 92 ? 0.417 10.577 3.282 1.00 98.12 92 ARG A N 1
ATOM 697 C CA . ARG A 1 92 ? -0.820 11.284 2.933 1.00 98.12 92 ARG A CA 1
ATOM 698 C C . ARG A 1 92 ? -2.043 10.368 2.997 1.00 98.12 92 ARG A C 1
ATOM 700 O O . ARG A 1 92 ? -3.070 10.788 3.518 1.00 98.12 92 ARG A O 1
ATOM 707 N N . LEU A 1 93 ? -1.950 9.126 2.517 1.00 97.25 93 LEU A N 1
ATOM 708 C CA . LEU A 1 93 ? -3.026 8.137 2.652 1.00 97.25 93 LEU A CA 1
ATOM 709 C C . LEU A 1 93 ? -3.421 7.971 4.124 1.00 97.25 93 LEU A C 1
ATOM 711 O O . LEU A 1 93 ? -4.597 8.088 4.461 1.00 97.25 93 LEU A O 1
ATOM 715 N N . LYS A 1 94 ? -2.430 7.782 5.000 1.00 97.69 94 LYS A N 1
ATOM 716 C CA . LYS A 1 94 ? -2.647 7.642 6.443 1.00 97.69 94 LYS A CA 1
ATOM 717 C C . LYS A 1 94 ? -3.254 8.891 7.083 1.00 97.69 94 LYS A C 1
ATOM 719 O O . LYS A 1 94 ? -4.187 8.778 7.872 1.00 97.69 94 LYS A O 1
ATOM 724 N N . GLU A 1 95 ? -2.764 10.076 6.728 1.00 98.44 95 GLU A N 1
ATOM 725 C CA . GLU A 1 95 ? -3.296 11.364 7.203 1.00 98.44 95 GLU A CA 1
ATOM 726 C C . GLU A 1 95 ? -4.758 11.590 6.787 1.00 98.44 95 GLU A C 1
ATOM 728 O O . GLU A 1 95 ? -5.511 12.221 7.523 1.00 98.44 95 GLU A O 1
ATOM 733 N N . ASN A 1 96 ? -5.184 11.031 5.649 1.00 98.00 96 ASN A N 1
ATOM 734 C CA . ASN A 1 96 ? -6.566 11.096 5.159 1.00 98.00 96 ASN A CA 1
ATOM 735 C C . ASN A 1 96 ? -7.447 9.928 5.652 1.00 98.00 96 ASN A C 1
ATOM 737 O O . ASN A 1 96 ? -8.532 9.705 5.118 1.00 98.00 96 ASN A O 1
ATOM 741 N N . GLY A 1 97 ? -7.002 9.176 6.665 1.00 97.94 97 GLY A N 1
ATOM 742 C CA . GLY A 1 97 ? -7.768 8.084 7.278 1.00 97.94 97 GLY A CA 1
ATOM 743 C C . GLY A 1 97 ? -7.642 6.729 6.578 1.00 97.94 97 GLY A C 1
ATOM 744 O O . GLY A 1 97 ? -8.284 5.766 6.997 1.00 97.94 97 GLY A O 1
ATOM 745 N N . GLY A 1 98 ? -6.810 6.625 5.540 1.00 97.88 98 GLY A N 1
ATOM 746 C CA . GLY A 1 98 ? -6.455 5.351 4.927 1.00 97.88 98 GLY A CA 1
ATOM 747 C C . GLY A 1 98 ? -5.630 4.483 5.875 1.00 97.88 98 GLY A C 1
ATOM 748 O O . GLY A 1 98 ? -4.730 4.958 6.566 1.00 97.88 98 GLY A O 1
ATOM 749 N N . GLN A 1 99 ? -5.931 3.190 5.902 1.00 98.12 99 GLN A N 1
ATOM 750 C CA . GLN A 1 99 ? -5.316 2.232 6.820 1.00 98.12 99 GLN A CA 1
ATOM 751 C C . GLN A 1 99 ? -4.480 1.183 6.082 1.00 98.12 99 GLN A C 1
ATOM 753 O O . GLN A 1 99 ? -3.487 0.696 6.629 1.00 98.12 99 GLN A O 1
ATOM 758 N N . SER A 1 100 ? -4.850 0.851 4.845 1.00 98.00 100 SER A N 1
ATOM 759 C CA . SER A 1 100 ? -4.135 -0.125 4.027 1.00 98.00 100 SER A CA 1
ATOM 760 C C . SER A 1 100 ? -4.257 0.175 2.529 1.00 98.00 100 SER A C 1
ATOM 762 O O . SER A 1 100 ? -5.097 0.964 2.090 1.00 98.00 100 SER A O 1
ATOM 764 N N . PHE A 1 101 ? -3.388 -0.447 1.740 1.00 97.81 101 PHE A N 1
ATOM 765 C CA . PHE A 1 101 ? -3.502 -0.510 0.289 1.00 97.81 101 PHE A CA 1
ATOM 766 C C . PHE A 1 101 ? -3.069 -1.898 -0.189 1.00 97.81 101 PHE A C 1
ATOM 768 O O . PHE A 1 101 ? -2.319 -2.586 0.509 1.00 97.81 101 PHE A O 1
ATOM 775 N N . VAL A 1 102 ? -3.546 -2.307 -1.361 1.00 98.19 102 VAL A N 1
ATOM 776 C CA . VAL A 1 102 ? -3.157 -3.559 -2.015 1.00 98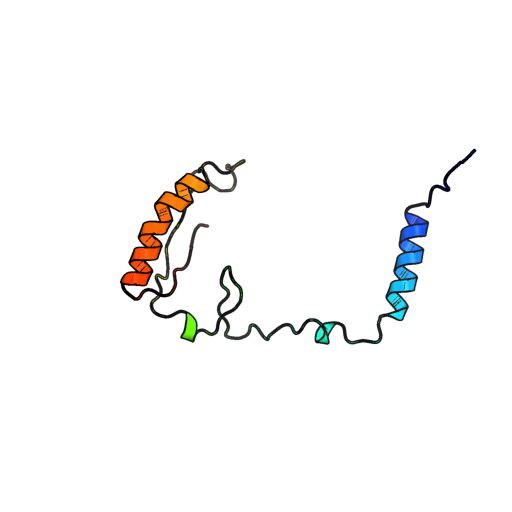.19 102 VAL A CA 1
ATOM 777 C C . VAL A 1 102 ? -2.204 -3.228 -3.156 1.00 98.19 102 VAL A C 1
ATOM 779 O O . VAL A 1 102 ? -2.566 -2.495 -4.073 1.00 98.19 102 VAL A O 1
ATOM 782 N N . GLU A 1 103 ? -0.985 -3.755 -3.070 1.00 96.56 103 GLU A N 1
ATOM 783 C CA . GLU A 1 103 ? 0.028 -3.662 -4.121 1.00 96.56 103 GLU A CA 1
ATOM 784 C C . GLU A 1 103 ? -0.249 -4.770 -5.149 1.00 96.56 103 GLU A C 1
ATOM 786 O O . GLU A 1 103 ? -0.194 -5.955 -4.817 1.00 96.56 103 GLU A O 1
ATOM 791 N N . CYS A 1 104 ? -0.646 -4.378 -6.359 1.00 95.81 104 CYS A N 1
ATOM 792 C CA . CYS A 1 104 ? -1.132 -5.271 -7.412 1.00 95.81 104 CYS A CA 1
ATOM 793 C C . CYS A 1 104 ? -0.124 -5.438 -8.557 1.00 95.81 104 CYS A C 1
ATOM 795 O O . CYS A 1 104 ? -0.533 -5.740 -9.680 1.00 95.81 104 CYS A O 1
ATOM 797 N N . THR A 1 105 ? 1.172 -5.190 -8.333 1.00 90.31 105 THR A N 1
ATOM 798 C CA . THR A 1 105 ? 2.170 -5.375 -9.394 1.00 90.31 105 THR A CA 1
ATOM 799 C C . THR A 1 105 ? 2.250 -6.861 -9.775 1.00 90.31 105 THR A C 1
ATOM 801 O O . THR A 1 105 ? 2.458 -7.693 -8.890 1.00 90.31 105 THR A O 1
ATOM 804 N N . PRO A 1 106 ? 2.012 -7.204 -11.058 1.00 86.38 106 PRO A N 1
ATOM 805 C CA . PRO A 1 106 ? 1.875 -8.589 -11.510 1.00 86.38 106 PRO A CA 1
ATOM 806 C C . PRO A 1 106 ? 3.203 -9.347 -11.615 1.00 86.38 106 PRO A C 1
ATOM 808 O O . PRO A 1 106 ? 4.266 -8.701 -11.769 1.00 86.38 106 PRO A O 1
#

Secondary structure (DSSP, 8-state):
--------HHHHHHHHHHHHHTTTTS-GGGTS-----TT-EEETTEEE-GGGS-EEEEEE-SS--TT-TTT-SS--S-HHHHHHHHHHHHHHHHHTTEEEEEE---

Nearest PDB structures (foldseek):
  5w3z-assembly1_A  TM=7.891E-01  e=3.050E-01  Saccharolobus solfataricus
  5vri-assembly1_B  TM=7.715E-01  e=5.214E-01  Saccharolobus solfataricus
  5vsa-assembly1_A  TM=7.745E-01  e=8.336E-01  Saccharolobus solfataricus
  4cbm-assembly1_A  TM=2.955E-01  e=8.705E+00  Classical swine fever virus

Sequence (106 aa):
MSNSPMISRRTFLRTTSMMAGAAVLAPVGRLFGADKLDGKIMTVLGPIAPDKLGITLTHEHGVVDFLGAEKSKTLRHDREEAFQTILPYLKRLKENGGQSFVECTP